Protein AF-A0A1F8GQT5-F1 (afdb_monomer_lite)

Organism: NCBI:txid1802700

Sequence (102 aa):
MLRIIYSSSVGATIAVIFIAVITIWAELSPALKAALKTLSGHHWLTKSIAIVIVYILVSFLVHLFVRDPSVVKVRRSLYMLISTTVLAGIAILGFFVWHYLQ

Radius of gyration: 15.81 Å; chains: 1; bounding box: 39×27×40 Å

pLDDT: mean 97.55, std 1.99, range [86.38, 98.88]

Foldseek 3Di:
DLLLLLLLLQLLLVLLVQLLVLLLVCVVDVVSQVVCCVVPVGNVVSSVVVSVVSSCVSSVVSSVPDDDDDPVSSVVSNVSSVVSNVVSVCSNVVSVVVVVVD

Secondary structure (DSSP, 8-state):
-HHHHHHHHHHHHHHHHHHHHHHHHHHH-HHHHHHHHHHHSSHHHHHHHHHHHHHHHHHHHHHHH--S--HHHHHHHHHHHHHHHHHHHHHHHHHHHHHHH-

Structure (mmCIF, N/CA/C/O backbone):
data_AF-A0A1F8GQT5-F1
#
_entry.id   AF-A0A1F8GQT5-F1
#
loop_
_atom_site.group_PDB
_atom_site.id
_atom_site.type_symbol
_atom_site.label_atom_id
_atom_site.label_alt_id
_atom_site.label_comp_id
_atom_site.label_asym_id
_atom_site.label_entity_id
_atom_site.label_seq_id
_atom_site.pdbx_PDB_ins_code
_atom_site.Cartn_x
_atom_site.Cartn_y
_atom_site.Cartn_z
_atom_site.occupancy
_atom_site.B_iso_or_equiv
_atom_site.auth_seq_id
_atom_site.auth_comp_id
_atom_site.auth_asym_id
_atom_site.auth_atom_id
_atom_site.pdbx_PDB_model_num
ATOM 1 N N . MET A 1 1 ? -13.136 8.273 17.470 1.00 86.38 1 MET A N 1
ATOM 2 C CA . MET A 1 1 ? -11.795 7.649 17.364 1.00 86.38 1 MET A CA 1
ATOM 3 C C . MET A 1 1 ? -11.819 6.307 16.620 1.00 86.38 1 MET A C 1
ATOM 5 O O . MET A 1 1 ? -11.159 6.206 15.594 1.00 86.38 1 MET A O 1
ATOM 9 N N . LEU A 1 2 ? -12.630 5.319 17.036 1.00 95.44 2 LEU A N 1
ATOM 10 C CA . LEU A 1 2 ? -12.696 3.987 16.392 1.00 95.44 2 LEU A CA 1
ATOM 11 C C . LEU A 1 2 ? -12.983 4.016 14.879 1.00 95.44 2 LEU A C 1
ATOM 13 O O . LEU A 1 2 ? -12.363 3.277 14.123 1.00 95.44 2 LEU A O 1
ATOM 17 N N . ARG A 1 3 ? -13.869 4.911 14.422 1.00 96.75 3 ARG A N 1
ATOM 18 C CA . ARG A 1 3 ? -14.190 5.094 12.994 1.00 96.75 3 ARG A CA 1
ATOM 19 C C . ARG A 1 3 ? -12.978 5.469 12.141 1.00 96.75 3 ARG A C 1
ATOM 21 O O . ARG A 1 3 ? -12.820 4.940 11.045 1.00 96.75 3 ARG A O 1
ATOM 28 N N . ILE A 1 4 ? -12.115 6.350 12.646 1.00 97.50 4 ILE A N 1
ATOM 29 C CA . ILE A 1 4 ? -10.902 6.786 11.939 1.00 97.50 4 ILE A CA 1
ATOM 30 C C . ILE A 1 4 ? -9.898 5.633 11.867 1.00 97.50 4 ILE A C 1
ATOM 32 O O . ILE A 1 4 ? -9.392 5.344 10.791 1.00 97.50 4 ILE A O 1
ATOM 36 N N . ILE A 1 5 ? -9.683 4.917 12.976 1.00 98.19 5 ILE A N 1
ATOM 37 C CA . ILE A 1 5 ? -8.778 3.756 13.006 1.00 98.19 5 ILE A CA 1
ATOM 38 C C . ILE A 1 5 ? -9.262 2.678 12.030 1.00 98.19 5 ILE A C 1
ATOM 40 O O . ILE A 1 5 ? -8.483 2.175 11.227 1.00 98.19 5 ILE A O 1
ATOM 44 N N . TYR A 1 6 ? -10.557 2.354 12.057 1.00 98.56 6 TYR A N 1
ATOM 45 C CA . TYR A 1 6 ? -11.140 1.366 11.154 1.00 98.56 6 TYR A CA 1
ATOM 46 C C . TYR A 1 6 ? -10.961 1.763 9.686 1.00 98.56 6 TYR A C 1
ATOM 48 O O . TYR A 1 6 ? -10.369 1.009 8.917 1.00 98.56 6 TYR A O 1
ATOM 56 N N . SER A 1 7 ? -11.414 2.963 9.313 1.00 98.50 7 SER A N 1
ATOM 57 C CA . SER A 1 7 ? -11.318 3.456 7.934 1.00 98.50 7 SER A CA 1
ATOM 58 C C . SER A 1 7 ? -9.878 3.531 7.430 1.00 98.50 7 SER A C 1
ATOM 60 O O . SER A 1 7 ? -9.599 3.018 6.350 1.00 98.50 7 SER A O 1
ATOM 62 N N . SER A 1 8 ? -8.956 4.059 8.238 1.00 98.62 8 SER A N 1
ATOM 63 C CA . SER A 1 8 ? -7.525 4.101 7.918 1.00 98.62 8 SER A CA 1
ATOM 64 C C . SER A 1 8 ? -6.926 2.699 7.765 1.00 98.62 8 SER A C 1
ATOM 66 O O . SER A 1 8 ? -6.222 2.442 6.794 1.00 98.62 8 SER A O 1
ATOM 68 N N . SER A 1 9 ? -7.253 1.751 8.653 1.00 98.69 9 SER A N 1
ATOM 69 C CA . SER A 1 9 ? -6.734 0.378 8.553 1.00 98.69 9 SER A CA 1
ATOM 70 C C . SER A 1 9 ? -7.213 -0.353 7.293 1.00 98.69 9 SER A C 1
ATOM 72 O O . SER A 1 9 ? -6.434 -1.067 6.660 1.00 98.69 9 SER A O 1
ATOM 74 N N . VAL A 1 10 ? -8.467 -0.138 6.878 1.00 98.75 10 VAL A N 1
ATOM 75 C CA . VAL A 1 10 ? -8.999 -0.684 5.621 1.00 98.75 10 VAL A CA 1
ATOM 76 C C . VAL A 1 10 ? -8.329 -0.010 4.424 1.00 98.75 10 VAL A C 1
ATOM 78 O O . VAL A 1 10 ? -7.860 -0.707 3.527 1.00 98.75 10 VAL A O 1
ATOM 81 N N . GLY A 1 11 ? -8.213 1.321 4.430 1.00 98.75 11 GLY A N 1
ATOM 82 C CA . GLY A 1 11 ? -7.525 2.062 3.373 1.00 98.75 11 GLY A CA 1
ATOM 83 C C . GLY A 1 11 ? -6.071 1.634 3.199 1.00 98.75 11 GLY A C 1
ATOM 84 O O . GLY A 1 11 ? -5.636 1.381 2.079 1.00 98.75 11 GLY A O 1
ATOM 85 N N . ALA A 1 12 ? -5.341 1.464 4.301 1.00 98.88 12 ALA A N 1
ATOM 86 C CA . ALA A 1 12 ? -3.967 0.973 4.290 1.00 98.88 12 ALA A CA 1
ATOM 87 C C . ALA A 1 12 ? -3.878 -0.461 3.752 1.00 98.88 12 ALA A C 1
ATOM 89 O O . ALA A 1 12 ? -2.991 -0.755 2.959 1.00 98.88 12 ALA A O 1
ATOM 90 N N . THR A 1 13 ? -4.824 -1.336 4.110 1.00 98.88 13 THR A N 1
ATOM 91 C CA . THR A 1 13 ? -4.856 -2.722 3.610 1.00 98.88 13 THR A CA 1
ATOM 92 C C . THR A 1 13 ? -4.976 -2.747 2.085 1.00 98.88 13 THR A C 1
ATOM 94 O O . THR A 1 13 ? -4.199 -3.419 1.411 1.00 98.88 13 THR A O 1
ATOM 97 N N . ILE A 1 14 ? -5.907 -1.969 1.524 1.00 98.81 14 ILE A N 1
ATOM 98 C CA . ILE A 1 14 ? -6.089 -1.885 0.068 1.00 98.81 14 ILE A CA 1
ATOM 99 C C . ILE A 1 14 ? -4.877 -1.237 -0.610 1.00 98.81 14 ILE A C 1
ATOM 101 O O . ILE A 1 14 ? -4.433 -1.714 -1.652 1.00 98.81 14 ILE A O 1
ATOM 105 N N . ALA A 1 15 ? -4.301 -0.196 -0.008 1.00 98.81 15 ALA A N 1
ATOM 106 C CA . ALA A 1 15 ? -3.100 0.457 -0.516 1.00 98.81 15 ALA A CA 1
ATOM 107 C C . ALA A 1 15 ? -1.890 -0.499 -0.566 1.00 98.81 15 ALA A C 1
ATOM 109 O O . ALA A 1 15 ? -1.158 -0.508 -1.555 1.00 98.81 15 ALA A O 1
ATOM 110 N N . VAL A 1 16 ? -1.717 -1.349 0.453 1.00 98.88 16 VAL A N 1
ATOM 111 C CA . VAL A 1 16 ? -0.676 -2.390 0.503 1.00 98.88 16 VAL A CA 1
ATOM 112 C C . VAL A 1 16 ? -0.871 -3.436 -0.600 1.00 98.88 16 VAL A C 1
ATOM 114 O O . VAL A 1 16 ? 0.084 -3.799 -1.286 1.00 98.88 16 VAL A O 1
ATOM 117 N N . ILE A 1 17 ? -2.104 -3.898 -0.819 1.00 98.81 17 ILE A N 1
ATOM 118 C CA . ILE A 1 17 ? -2.407 -4.836 -1.914 1.00 98.81 17 ILE A CA 1
ATOM 119 C C . ILE A 1 17 ? -2.090 -4.184 -3.261 1.00 98.81 17 ILE A C 1
ATOM 121 O O . ILE A 1 17 ? -1.403 -4.775 -4.094 1.00 98.81 17 ILE A O 1
ATOM 125 N N . PHE A 1 18 ? -2.549 -2.946 -3.456 1.00 98.75 18 PHE A N 1
ATOM 126 C CA . PHE A 1 18 ? -2.297 -2.182 -4.671 1.00 98.75 18 PHE A CA 1
ATOM 127 C C . PHE A 1 18 ? -0.799 -2.051 -4.957 1.00 98.75 18 PHE A C 1
ATOM 129 O O . PHE A 1 18 ? -0.375 -2.361 -6.071 1.00 98.75 18 PHE A O 1
ATOM 136 N N . ILE A 1 19 ? 0.010 -1.632 -3.973 1.00 98.56 19 ILE A N 1
ATOM 137 C CA . ILE A 1 19 ? 1.443 -1.417 -4.201 1.00 98.56 19 ILE A CA 1
ATOM 138 C C . ILE A 1 19 ? 2.179 -2.721 -4.512 1.00 98.56 19 ILE A C 1
ATOM 140 O O . ILE A 1 19 ? 3.057 -2.718 -5.373 1.00 98.56 19 ILE A O 1
ATOM 144 N N . ALA A 1 20 ? 1.797 -3.840 -3.893 1.00 98.75 20 ALA A N 1
ATOM 145 C CA . ALA A 1 20 ? 2.377 -5.143 -4.207 1.00 98.75 20 ALA A CA 1
ATOM 146 C C . ALA A 1 20 ? 2.086 -5.552 -5.654 1.00 98.75 20 ALA A C 1
ATOM 148 O O . ALA A 1 20 ? 3.011 -5.838 -6.418 1.00 98.75 20 ALA A O 1
ATOM 149 N N . VAL A 1 21 ? 0.813 -5.489 -6.056 1.00 98.69 21 VAL A N 1
ATOM 150 C CA . VAL A 1 21 ? 0.375 -5.848 -7.411 1.00 98.69 21 VAL A CA 1
ATOM 151 C C . VAL A 1 21 ? 1.037 -4.952 -8.455 1.00 98.69 21 VAL A C 1
ATOM 153 O O . VAL A 1 21 ? 1.638 -5.452 -9.404 1.00 98.69 21 VAL A O 1
ATOM 156 N N . ILE A 1 22 ? 0.969 -3.628 -8.287 1.00 98.38 22 ILE A N 1
ATOM 157 C CA . ILE A 1 22 ? 1.486 -2.694 -9.294 1.00 98.38 22 ILE A CA 1
ATOM 158 C C . ILE A 1 22 ? 3.012 -2.738 -9.390 1.00 98.38 22 ILE A C 1
ATOM 160 O O . ILE A 1 22 ? 3.559 -2.450 -10.456 1.00 98.38 22 ILE A O 1
ATOM 164 N N . THR A 1 23 ? 3.717 -3.063 -8.302 1.00 98.31 23 THR A N 1
ATOM 165 C CA . THR A 1 23 ? 5.178 -3.222 -8.314 1.00 98.31 23 THR A CA 1
ATOM 166 C C . THR A 1 23 ? 5.556 -4.426 -9.162 1.00 98.31 23 THR A C 1
ATOM 168 O O . THR A 1 23 ? 6.228 -4.250 -10.172 1.00 98.31 23 THR A O 1
ATOM 171 N N . ILE A 1 24 ? 5.027 -5.606 -8.833 1.00 98.50 24 ILE A N 1
ATOM 172 C CA . ILE A 1 24 ? 5.315 -6.851 -9.558 1.00 98.50 24 ILE A CA 1
ATOM 173 C C . ILE A 1 24 ? 4.903 -6.736 -11.032 1.00 98.50 24 ILE A C 1
ATOM 175 O O . ILE A 1 24 ? 5.685 -7.035 -11.931 1.00 98.50 24 ILE A O 1
ATOM 179 N N . TRP A 1 25 ? 3.695 -6.238 -11.309 1.00 98.31 25 TRP A N 1
ATOM 180 C CA . TRP A 1 25 ? 3.195 -6.147 -12.681 1.00 98.31 25 TRP A CA 1
ATOM 181 C C . TRP A 1 25 ? 4.035 -5.207 -13.553 1.00 98.31 25 TRP A C 1
ATOM 183 O O . TRP A 1 25 ? 4.324 -5.524 -14.704 1.00 98.31 25 TRP A O 1
ATOM 193 N N . ALA A 1 26 ? 4.475 -4.061 -13.028 1.00 97.50 26 ALA A N 1
ATOM 194 C CA . ALA A 1 26 ? 5.298 -3.157 -13.829 1.00 97.50 26 ALA A CA 1
ATOM 195 C C . ALA A 1 26 ? 6.687 -3.725 -14.122 1.00 97.50 26 ALA A C 1
ATOM 197 O O . ALA A 1 26 ? 7.242 -3.416 -15.171 1.00 97.50 26 ALA A O 1
ATOM 198 N N . GLU A 1 27 ? 7.238 -4.561 -13.246 1.00 96.75 27 GLU A N 1
ATOM 199 C CA . GLU A 1 27 ? 8.489 -5.261 -13.536 1.00 96.75 27 GLU A CA 1
ATOM 200 C C . GLU A 1 27 ? 8.312 -6.320 -14.633 1.00 96.75 27 GLU A C 1
ATOM 202 O O . GLU A 1 27 ? 9.188 -6.475 -15.479 1.00 96.75 27 GLU A O 1
ATOM 207 N N . LEU A 1 28 ? 7.141 -6.958 -14.704 1.00 97.38 28 LEU A N 1
ATOM 208 C CA . LEU A 1 28 ? 6.797 -7.930 -15.748 1.00 97.38 28 LEU A CA 1
ATOM 209 C C . LEU A 1 28 ? 6.345 -7.302 -17.079 1.00 97.38 28 LEU A C 1
ATOM 211 O O . LEU A 1 28 ? 6.299 -7.990 -18.097 1.00 97.38 28 LEU A O 1
ATOM 215 N N . SER A 1 29 ? 5.981 -6.016 -17.098 1.00 97.81 29 SER A N 1
ATOM 216 C CA . SER A 1 29 ? 5.429 -5.340 -18.277 1.00 97.81 29 SER A CA 1
ATOM 217 C C . SER A 1 29 ? 6.194 -4.053 -18.607 1.00 97.81 29 SER A C 1
ATOM 219 O O . SER A 1 29 ? 5.939 -3.003 -18.002 1.00 97.81 29 SER A O 1
ATOM 221 N N . PRO A 1 30 ? 7.076 -4.077 -19.628 1.00 96.44 30 PRO A N 1
ATOM 222 C CA . PRO A 1 30 ? 7.788 -2.884 -20.088 1.00 96.44 30 PRO A CA 1
ATOM 223 C C . PRO A 1 30 ? 6.849 -1.735 -20.478 1.00 96.44 30 PRO A C 1
ATOM 225 O O . PRO A 1 30 ? 7.126 -0.577 -20.166 1.00 96.44 30 PRO A O 1
ATOM 228 N N . ALA A 1 31 ? 5.707 -2.051 -21.101 1.00 97.50 31 ALA A N 1
ATOM 229 C CA . ALA A 1 31 ? 4.701 -1.066 -21.495 1.00 97.50 31 ALA A CA 1
ATOM 230 C C . ALA A 1 31 ? 4.090 -0.349 -20.280 1.00 97.50 31 ALA A C 1
ATOM 232 O O . ALA A 1 31 ? 4.018 0.880 -20.259 1.00 97.50 31 ALA A O 1
ATOM 233 N N . LEU A 1 32 ? 3.718 -1.096 -19.234 1.00 97.38 32 LEU A N 1
ATOM 234 C CA . LEU A 1 32 ? 3.201 -0.509 -17.997 1.00 97.38 32 LEU A CA 1
ATOM 235 C C . LEU A 1 32 ? 4.264 0.346 -17.297 1.00 97.38 32 LEU A C 1
ATOM 237 O O . LEU A 1 32 ? 3.973 1.454 -16.848 1.00 97.38 32 LEU A O 1
ATOM 241 N N . LYS A 1 33 ? 5.510 -0.135 -17.227 1.00 96.31 33 LYS A N 1
ATOM 242 C CA . LYS A 1 33 ? 6.624 0.621 -16.637 1.00 96.31 33 LYS A CA 1
ATOM 243 C C . LYS A 1 33 ? 6.860 1.943 -17.372 1.00 96.31 33 LYS A C 1
ATOM 245 O O . LYS A 1 33 ? 7.051 2.973 -16.722 1.00 96.31 33 LYS A O 1
ATOM 250 N N . ALA A 1 34 ? 6.797 1.930 -18.705 1.00 97.31 34 ALA A N 1
ATOM 251 C CA . ALA A 1 34 ? 6.899 3.128 -19.530 1.00 97.31 34 ALA A CA 1
ATOM 252 C C . ALA A 1 34 ? 5.730 4.094 -19.279 1.00 97.31 34 ALA A C 1
ATOM 254 O O . ALA A 1 34 ? 5.977 5.266 -19.009 1.00 97.31 34 ALA A O 1
ATOM 255 N N . ALA A 1 35 ? 4.486 3.603 -19.268 1.00 96.94 35 ALA A N 1
ATOM 256 C CA . ALA A 1 35 ? 3.296 4.415 -18.999 1.00 96.94 35 ALA A CA 1
ATOM 257 C C . ALA A 1 35 ? 3.311 5.061 -17.602 1.00 96.94 35 ALA A C 1
ATOM 259 O O . ALA A 1 35 ? 2.904 6.205 -17.431 1.00 96.94 35 ALA A O 1
ATOM 260 N N . LEU A 1 36 ? 3.826 4.367 -16.584 1.00 96.81 36 LEU A N 1
ATOM 261 C CA .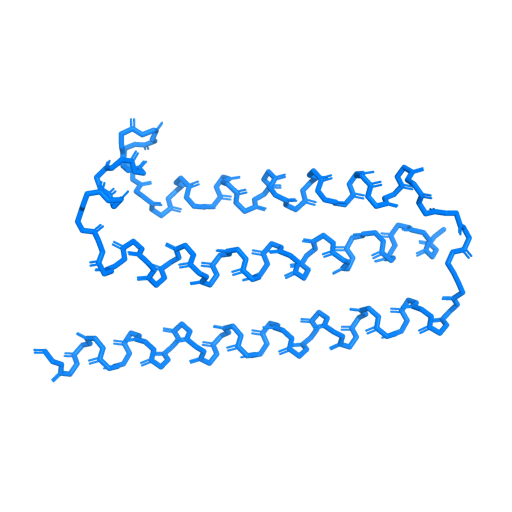 LEU A 1 36 ? 4.023 4.978 -15.268 1.00 96.81 36 LEU A CA 1
ATOM 262 C C . LEU A 1 36 ? 5.081 6.083 -15.340 1.00 96.81 36 LEU A C 1
ATOM 264 O O . LEU A 1 36 ? 4.865 7.191 -14.859 1.00 96.81 36 LEU A O 1
ATOM 268 N N . LYS A 1 37 ? 6.207 5.819 -16.011 1.00 96.56 37 LYS A N 1
ATOM 269 C CA . LYS A 1 37 ? 7.283 6.800 -16.177 1.00 96.56 37 LYS A CA 1
ATOM 270 C C . LYS A 1 37 ? 6.812 8.086 -16.871 1.00 96.56 37 LYS A C 1
ATOM 272 O O . LYS A 1 37 ? 7.312 9.147 -16.508 1.00 96.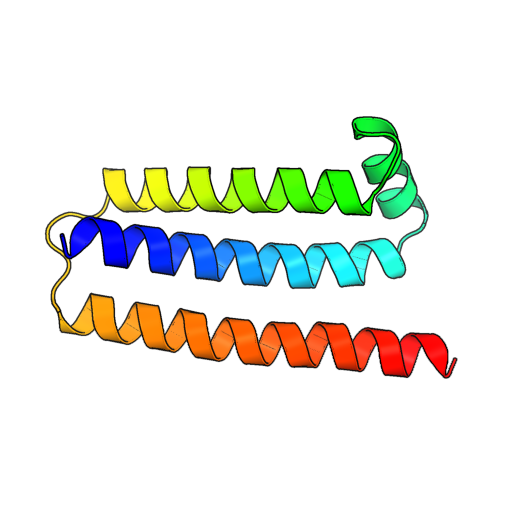56 37 LYS A O 1
ATOM 277 N N . THR A 1 38 ? 5.865 8.041 -17.813 1.00 96.44 38 THR A N 1
ATOM 278 C CA . THR A 1 38 ? 5.392 9.257 -18.510 1.00 96.44 38 THR A CA 1
ATOM 279 C C . THR A 1 38 ? 4.685 10.254 -17.591 1.00 96.44 38 THR A C 1
ATOM 281 O O . THR A 1 38 ? 4.657 11.436 -17.912 1.00 96.44 38 THR A O 1
ATOM 284 N N . LEU A 1 39 ? 4.135 9.812 -16.455 1.00 94.19 39 LEU A N 1
ATOM 285 C CA . LEU A 1 39 ? 3.369 10.677 -15.549 1.00 94.19 39 LEU A CA 1
ATOM 286 C C . LEU A 1 39 ? 4.248 11.528 -14.626 1.00 94.19 39 LEU A C 1
ATOM 288 O O . LEU A 1 39 ? 3.882 12.653 -14.303 1.00 94.19 39 LEU A O 1
ATOM 292 N N . SER A 1 40 ? 5.393 11.007 -14.177 1.00 93.62 40 SER A N 1
ATOM 293 C CA . SER A 1 40 ? 6.258 11.714 -13.216 1.00 93.62 40 SER A CA 1
ATOM 294 C C . SER A 1 40 ? 7.755 11.599 -13.511 1.00 93.62 40 SER A C 1
ATOM 296 O O . SER A 1 40 ? 8.578 11.835 -12.631 1.00 93.62 40 SER A O 1
ATOM 298 N N . GLY A 1 41 ? 8.137 11.139 -14.704 1.00 93.81 41 GLY A N 1
ATOM 299 C CA . GLY A 1 41 ? 9.529 10.892 -15.106 1.00 93.81 41 GLY A CA 1
ATOM 300 C C . GLY A 1 41 ? 10.167 9.638 -14.490 1.00 93.81 41 GLY A C 1
ATOM 301 O O . GLY A 1 41 ? 11.192 9.161 -14.984 1.00 93.81 41 GLY A O 1
ATOM 302 N N . HIS A 1 42 ? 9.556 9.059 -13.451 1.00 95.75 42 HIS A N 1
ATOM 303 C CA . HIS A 1 42 ? 10.074 7.902 -12.726 1.00 95.75 42 HIS A CA 1
ATOM 304 C C . HIS A 1 42 ? 8.941 7.015 -12.190 1.00 95.75 42 HIS A C 1
ATOM 306 O O . HIS A 1 42 ? 8.149 7.442 -11.355 1.00 95.75 42 HIS A O 1
ATOM 312 N N . HIS A 1 43 ? 8.886 5.757 -12.637 1.00 96.50 43 HIS A N 1
ATOM 313 C CA . HIS A 1 43 ? 7.780 4.840 -12.338 1.00 96.50 43 HIS A CA 1
ATOM 314 C C . HIS A 1 43 ? 7.632 4.509 -10.843 1.00 96.50 43 HIS A C 1
ATOM 316 O O . HIS A 1 43 ? 6.511 4.266 -10.399 1.00 96.50 43 HIS A O 1
ATOM 322 N N . TRP A 1 44 ? 8.713 4.532 -10.053 1.00 96.62 44 TRP A N 1
ATOM 323 C CA . TRP A 1 44 ? 8.618 4.377 -8.595 1.00 96.62 44 TRP A CA 1
ATOM 324 C C . TRP A 1 44 ? 7.922 5.566 -7.933 1.00 96.62 44 TRP A C 1
ATOM 326 O O . TRP A 1 44 ? 7.064 5.369 -7.078 1.00 96.62 44 TRP A O 1
ATOM 336 N N . LEU A 1 45 ? 8.212 6.793 -8.381 1.00 97.81 45 LEU A N 1
ATOM 337 C CA . LEU A 1 45 ? 7.547 7.991 -7.868 1.00 97.81 45 LEU A CA 1
ATOM 338 C C . LEU A 1 45 ? 6.048 7.962 -8.193 1.00 97.81 45 LEU A C 1
ATOM 340 O O . LEU A 1 45 ? 5.226 8.230 -7.321 1.00 97.81 45 LEU A O 1
ATOM 344 N N . THR A 1 46 ? 5.680 7.563 -9.413 1.00 97.81 46 THR A N 1
ATOM 345 C CA . THR A 1 46 ? 4.272 7.434 -9.817 1.00 97.81 46 THR A CA 1
ATOM 346 C C . THR A 1 46 ? 3.514 6.440 -8.939 1.00 97.81 46 THR A C 1
ATOM 348 O O . THR A 1 46 ? 2.400 6.731 -8.511 1.00 97.81 46 THR A O 1
ATOM 351 N N . LYS A 1 47 ? 4.118 5.285 -8.619 1.00 97.44 47 LYS A N 1
ATOM 352 C CA . LYS A 1 47 ? 3.524 4.300 -7.698 1.00 97.44 47 LYS A CA 1
ATOM 353 C C . LYS A 1 47 ? 3.353 4.870 -6.290 1.00 97.44 47 LYS A C 1
ATOM 355 O O . LYS A 1 47 ? 2.298 4.660 -5.699 1.00 97.44 47 LYS A O 1
ATOM 360 N N . SER A 1 48 ? 4.343 5.608 -5.782 1.00 97.12 48 SER A N 1
ATOM 361 C CA . SER A 1 48 ? 4.288 6.260 -4.465 1.00 97.12 48 SER A CA 1
ATOM 362 C C . SER A 1 48 ? 3.193 7.328 -4.378 1.00 97.12 48 SER A C 1
ATOM 364 O O . SER A 1 48 ? 2.525 7.453 -3.355 1.00 97.12 48 SER A O 1
ATOM 366 N N . ILE A 1 49 ? 2.946 8.070 -5.457 1.00 98.00 49 ILE A N 1
ATOM 367 C CA . ILE A 1 49 ? 1.808 8.998 -5.527 1.00 98.00 49 ILE A CA 1
ATOM 368 C C . ILE A 1 49 ? 0.493 8.208 -5.577 1.00 98.00 49 ILE A C 1
ATOM 370 O O . ILE A 1 49 ? -0.434 8.486 -4.816 1.00 98.00 49 ILE A O 1
ATOM 374 N N . ALA A 1 50 ? 0.419 7.183 -6.430 1.00 98.00 50 ALA A N 1
ATOM 375 C CA . ALA A 1 50 ? -0.785 6.377 -6.603 1.00 98.00 50 ALA A CA 1
ATOM 376 C C . ALA A 1 50 ? -1.206 5.652 -5.313 1.00 98.00 50 ALA A C 1
ATOM 378 O O . ALA A 1 50 ? -2.389 5.653 -4.984 1.00 98.00 50 ALA A O 1
ATOM 379 N N . ILE A 1 51 ? -0.267 5.091 -4.541 1.00 98.31 51 ILE A N 1
ATOM 380 C CA . ILE A 1 51 ? -0.581 4.428 -3.264 1.00 98.31 51 ILE A CA 1
ATOM 381 C C . ILE A 1 51 ? -1.156 5.417 -2.239 1.00 98.31 51 ILE A C 1
ATOM 383 O O . ILE A 1 51 ? -2.109 5.073 -1.541 1.00 98.31 51 ILE A O 1
ATOM 387 N N . VAL A 1 52 ? -0.644 6.653 -2.177 1.00 98.50 52 VAL A N 1
ATOM 388 C CA . VAL A 1 52 ? -1.183 7.700 -1.291 1.00 98.50 52 VAL A CA 1
ATOM 389 C C . VAL A 1 52 ? -2.604 8.071 -1.707 1.00 98.50 52 VAL A C 1
ATOM 391 O O . VAL A 1 52 ? -3.487 8.152 -0.854 1.00 98.50 52 VAL A O 1
ATOM 394 N N . ILE A 1 53 ? -2.852 8.227 -3.011 1.00 98.56 53 ILE A N 1
ATOM 395 C CA . ILE A 1 53 ? -4.194 8.496 -3.544 1.00 98.56 53 ILE A CA 1
ATOM 396 C C . ILE A 1 53 ? -5.151 7.351 -3.188 1.00 98.56 53 ILE A C 1
ATOM 398 O O . ILE A 1 53 ? -6.223 7.608 -2.646 1.00 98.56 53 ILE A O 1
ATOM 402 N N . VAL A 1 54 ? -4.761 6.094 -3.422 1.00 98.75 54 VAL A N 1
ATOM 403 C CA . VAL A 1 54 ? -5.569 4.914 -3.069 1.00 98.75 54 VAL A CA 1
ATOM 404 C C . VAL A 1 54 ? -5.864 4.884 -1.570 1.00 98.75 54 VAL A C 1
ATOM 406 O O . VAL A 1 54 ? -7.019 4.714 -1.179 1.00 98.75 54 VAL A O 1
ATOM 409 N N . TYR A 1 55 ? -4.854 5.106 -0.725 1.00 98.81 55 TYR A N 1
ATOM 410 C CA . TYR A 1 55 ? -5.025 5.160 0.724 1.00 98.81 55 TYR A CA 1
ATOM 411 C C . TYR A 1 55 ? -6.041 6.230 1.141 1.00 98.81 55 TYR A C 1
ATOM 413 O O . TYR A 1 55 ? -6.965 5.925 1.900 1.00 98.81 55 TYR A O 1
ATOM 421 N N . ILE A 1 56 ? -5.897 7.462 0.641 1.00 98.75 56 ILE A N 1
ATOM 422 C CA . ILE A 1 56 ? -6.782 8.582 0.982 1.00 98.75 56 ILE A CA 1
ATOM 423 C C . ILE A 1 56 ? -8.202 8.303 0.496 1.00 98.75 56 ILE A C 1
ATOM 425 O O . ILE A 1 56 ? -9.135 8.417 1.287 1.00 98.75 56 ILE A O 1
ATOM 429 N N . LEU A 1 57 ? -8.372 7.900 -0.767 1.00 98.69 57 LEU A N 1
ATOM 430 C CA . LEU A 1 57 ? -9.687 7.643 -1.352 1.00 98.69 57 LEU A CA 1
ATOM 431 C C . LEU A 1 57 ? -10.420 6.531 -0.604 1.00 98.69 57 LEU A C 1
ATOM 433 O O . LEU A 1 57 ? -11.558 6.723 -0.183 1.00 98.69 57 LEU A O 1
ATOM 437 N N . VAL A 1 58 ? -9.772 5.387 -0.374 1.00 98.69 58 VAL A N 1
ATOM 438 C CA . VAL A 1 58 ? -10.415 4.265 0.321 1.00 98.69 58 VAL A CA 1
ATOM 439 C C . VAL A 1 58 ? -10.694 4.622 1.778 1.00 98.69 58 VAL A C 1
ATOM 441 O O . VAL A 1 58 ? -11.798 4.373 2.258 1.00 98.69 58 VAL A O 1
ATOM 444 N N . SER A 1 59 ? -9.745 5.251 2.479 1.00 98.62 59 SER A N 1
ATOM 445 C CA . SER A 1 59 ? -9.965 5.687 3.865 1.00 98.62 59 SER A CA 1
ATOM 446 C C . SER A 1 59 ? -11.131 6.667 3.954 1.00 98.62 59 SER A C 1
ATOM 448 O O . SER A 1 59 ? -11.994 6.514 4.814 1.00 98.62 59 SER A O 1
ATOM 450 N N . PHE A 1 60 ? -11.201 7.642 3.046 1.00 98.44 60 PHE A N 1
ATOM 451 C CA . PHE A 1 60 ? -12.277 8.627 2.996 1.00 98.44 60 PHE A CA 1
ATOM 452 C C . PHE A 1 60 ? -13.636 7.979 2.709 1.00 98.44 60 PHE A C 1
ATOM 454 O O . PHE A 1 60 ? -14.595 8.231 3.438 1.00 98.44 60 PHE A O 1
ATOM 461 N N . LEU A 1 61 ? -13.720 7.094 1.712 1.00 98.44 61 LEU A N 1
ATOM 462 C CA . LEU A 1 61 ? -14.959 6.391 1.369 1.00 98.44 61 LEU A CA 1
ATOM 463 C C . LEU A 1 61 ? -15.430 5.495 2.521 1.00 98.44 61 LEU A C 1
ATOM 465 O O . LEU A 1 61 ? -16.584 5.579 2.941 1.00 98.44 61 LEU A O 1
ATOM 469 N N . VAL A 1 62 ? -14.540 4.683 3.099 1.00 98.25 62 VAL A N 1
ATOM 470 C CA . VAL A 1 62 ? -14.885 3.830 4.250 1.00 98.25 62 VAL A CA 1
ATOM 471 C C . VAL A 1 62 ? -15.300 4.685 5.440 1.00 98.25 62 VAL A C 1
ATOM 473 O O . VAL A 1 62 ? -16.263 4.346 6.128 1.00 98.25 62 VAL A O 1
ATOM 476 N N . HIS A 1 63 ? -14.616 5.808 5.673 1.00 97.69 63 HIS A N 1
ATOM 477 C CA . HIS A 1 63 ? -15.013 6.747 6.706 1.00 97.69 63 HIS A CA 1
ATOM 478 C C . HIS A 1 63 ? -16.434 7.241 6.450 1.00 97.69 63 HIS A C 1
ATOM 480 O O . HIS A 1 63 ? -17.257 7.132 7.350 1.00 97.69 63 HIS A O 1
ATOM 486 N N . LEU A 1 64 ? -16.751 7.719 5.243 1.00 97.69 64 LEU A N 1
ATOM 487 C CA . LEU A 1 64 ? -18.058 8.276 4.889 1.00 97.69 64 LEU A CA 1
ATOM 488 C C . LEU A 1 64 ? -19.207 7.279 5.108 1.00 97.69 64 LEU A C 1
ATOM 490 O O . LEU A 1 64 ? -20.209 7.641 5.727 1.00 97.69 64 LEU A O 1
ATOM 494 N N . PHE A 1 65 ? -19.039 6.030 4.667 1.00 97.06 65 PHE A N 1
ATOM 495 C CA . PHE A 1 65 ? -20.113 5.033 4.671 1.00 97.06 65 PHE A CA 1
ATOM 496 C C . PHE A 1 65 ? -20.229 4.217 5.963 1.00 97.06 65 PHE A C 1
ATOM 498 O O . PHE A 1 65 ? -21.325 3.774 6.304 1.00 97.06 65 PHE A O 1
ATOM 505 N N . VAL A 1 66 ? -19.142 4.015 6.713 1.00 95.56 66 VAL A N 1
ATOM 506 C CA . VAL A 1 66 ? -19.175 3.191 7.930 1.00 95.56 66 VAL A CA 1
ATOM 507 C C . VAL A 1 66 ? -19.390 4.057 9.162 1.00 95.56 66 VAL A C 1
ATOM 509 O O . VAL A 1 66 ? -18.561 4.902 9.509 1.00 95.56 66 VAL A O 1
ATOM 512 N N . ARG A 1 67 ? -20.495 3.799 9.865 1.00 93.56 67 ARG A N 1
ATOM 513 C CA . ARG A 1 67 ? -20.814 4.400 11.164 1.00 93.56 67 ARG A CA 1
ATOM 514 C C . ARG A 1 67 ? -20.550 3.400 12.289 1.00 93.56 67 ARG A C 1
ATOM 516 O O . ARG A 1 67 ? -20.740 2.201 12.110 1.00 93.56 67 ARG A O 1
ATOM 523 N N . ASP A 1 68 ? -20.043 3.915 13.404 1.00 93.50 68 ASP A N 1
ATOM 524 C CA . ASP A 1 68 ? -19.888 3.214 14.687 1.00 93.50 68 ASP A CA 1
ATOM 525 C C . ASP A 1 68 ? -19.302 1.791 14.606 1.00 93.50 68 ASP A C 1
ATOM 527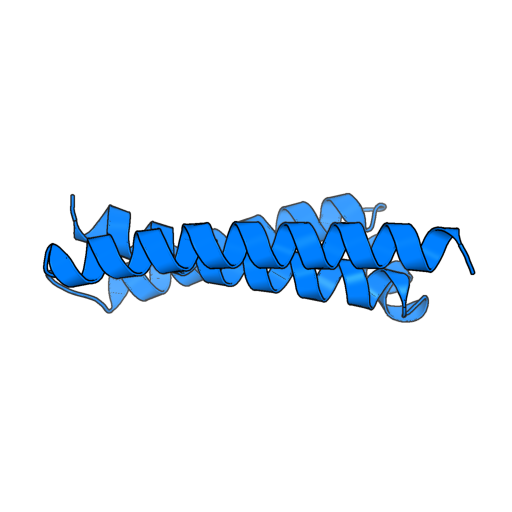 O O . ASP A 1 68 ? -19.935 0.810 15.009 1.00 93.50 68 ASP A O 1
ATOM 531 N N . PRO A 1 69 ? -18.065 1.624 14.092 1.00 94.88 69 PRO A N 1
ATOM 532 C CA . PRO A 1 69 ? -17.444 0.311 14.078 1.00 94.88 69 PRO A CA 1
ATOM 533 C C . PRO A 1 69 ? -17.164 -0.170 15.505 1.00 94.88 69 PRO A C 1
ATOM 535 O O . PRO A 1 69 ? -16.472 0.486 16.283 1.00 94.88 69 PRO A O 1
ATOM 538 N N . SER A 1 70 ? -17.657 -1.370 15.820 1.00 97.25 70 SER A N 1
ATOM 539 C CA . SER A 1 70 ? -17.348 -2.067 17.073 1.00 97.25 70 SER A CA 1
ATOM 540 C C . SER A 1 70 ? -15.841 -2.303 17.244 1.00 97.25 70 SER A C 1
ATOM 542 O O . SER A 1 70 ? -15.130 -2.527 16.259 1.00 97.25 70 SER A O 1
ATOM 544 N N . VAL A 1 71 ? -15.375 -2.382 18.492 1.00 97.69 71 VAL A N 1
ATOM 545 C CA . VAL A 1 71 ? -13.973 -2.694 18.840 1.00 97.69 71 VAL A CA 1
ATOM 546 C C . VAL A 1 71 ? -13.486 -3.983 18.165 1.00 97.69 71 VAL A C 1
ATOM 548 O O . VAL A 1 71 ? -12.367 -4.031 17.660 1.00 97.69 71 VAL A O 1
ATOM 551 N N . VAL A 1 72 ? -14.340 -5.009 18.072 1.00 98.00 72 VAL A N 1
ATOM 552 C CA . VAL A 1 72 ? -14.010 -6.286 17.415 1.00 98.00 72 VAL A CA 1
ATOM 553 C C . VAL A 1 72 ? -13.717 -6.095 15.923 1.00 98.00 72 VAL A C 1
ATOM 555 O O . VAL A 1 72 ? -12.738 -6.647 15.417 1.00 98.00 72 VAL A O 1
ATOM 558 N N . LYS A 1 73 ? -14.514 -5.277 15.217 1.00 97.44 73 LYS A N 1
ATOM 559 C CA . LYS A 1 73 ? -14.281 -4.950 13.797 1.00 97.44 73 LYS A CA 1
ATOM 560 C C . LYS A 1 73 ? -12.962 -4.203 13.600 1.00 97.44 73 LYS A C 1
ATOM 562 O O . LYS A 1 73 ? -12.224 -4.549 12.683 1.00 97.44 73 LYS A O 1
ATOM 567 N N . VAL A 1 74 ? -12.649 -3.241 14.472 1.00 98.31 74 VAL A N 1
ATOM 568 C CA . VAL A 1 74 ? -11.371 -2.506 14.436 1.00 98.31 74 VAL A CA 1
ATOM 569 C C . VAL A 1 74 ? -10.188 -3.441 14.678 1.00 98.31 74 VAL A C 1
ATOM 571 O O . VAL A 1 74 ? -9.216 -3.425 13.931 1.00 98.31 74 VAL A O 1
ATOM 574 N N . ARG A 1 75 ? -10.273 -4.318 15.683 1.00 98.50 75 ARG A N 1
ATOM 575 C CA . ARG A 1 75 ? -9.206 -5.287 15.965 1.00 98.50 75 ARG A CA 1
ATOM 576 C C . ARG A 1 75 ? -8.970 -6.222 14.777 1.00 98.50 75 ARG A C 1
ATOM 578 O O . ARG A 1 75 ? -7.829 -6.461 14.395 1.00 98.50 75 ARG A O 1
ATOM 585 N N . ARG A 1 76 ? -10.047 -6.721 14.162 1.00 98.44 76 ARG A N 1
ATOM 586 C CA . ARG A 1 76 ? -9.957 -7.580 12.974 1.00 98.44 76 ARG A CA 1
ATOM 587 C C . ARG A 1 76 ? -9.329 -6.845 11.789 1.00 98.44 76 ARG A C 1
ATOM 589 O O . ARG A 1 76 ? -8.503 -7.441 11.109 1.00 98.44 76 ARG A O 1
ATOM 596 N N . SER A 1 77 ? -9.680 -5.579 11.543 1.00 98.50 77 SER A N 1
ATOM 597 C CA . SER A 1 77 ? -9.090 -4.809 10.440 1.00 98.50 77 SER A CA 1
ATOM 598 C C . SER A 1 77 ? -7.604 -4.527 10.638 1.00 98.50 77 SER A C 1
ATOM 600 O O . 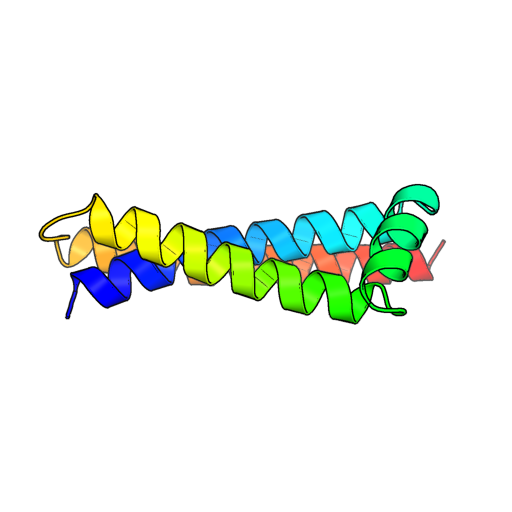SER A 1 77 ? -6.849 -4.600 9.675 1.00 98.50 77 SER A O 1
ATOM 602 N N . LEU A 1 78 ? -7.158 -4.317 11.877 1.00 98.69 78 LEU A N 1
ATOM 603 C CA . LEU A 1 78 ? -5.733 -4.201 12.189 1.00 98.69 78 LEU A CA 1
ATOM 604 C C . LEU A 1 78 ? -4.977 -5.518 11.953 1.00 98.69 78 LEU A C 1
ATOM 606 O O . LEU A 1 78 ? -3.910 -5.496 11.347 1.00 98.69 78 LEU A O 1
ATOM 610 N N . TYR A 1 79 ? -5.530 -6.671 12.347 1.00 98.75 79 TYR A N 1
ATOM 611 C CA . TYR A 1 79 ? -4.905 -7.965 12.031 1.00 98.75 79 TYR A CA 1
ATOM 612 C C . TYR A 1 79 ? -4.869 -8.251 10.526 1.00 98.75 79 TYR A C 1
ATOM 614 O O . TYR A 1 79 ? -3.875 -8.783 10.028 1.00 98.75 79 TYR A O 1
ATOM 622 N N . MET A 1 80 ? -5.917 -7.872 9.788 1.00 98.69 80 MET A N 1
ATOM 623 C CA . MET A 1 80 ? -5.925 -7.963 8.325 1.00 98.69 80 MET A CA 1
ATOM 624 C C . MET A 1 80 ? -4.838 -7.078 7.710 1.00 98.69 80 MET A C 1
ATOM 626 O O . MET A 1 80 ? -4.097 -7.556 6.859 1.00 98.69 80 MET A O 1
ATOM 630 N N . LEU A 1 81 ? -4.672 -5.840 8.185 1.00 98.81 81 LEU A N 1
ATOM 631 C CA . LEU A 1 81 ? -3.595 -4.958 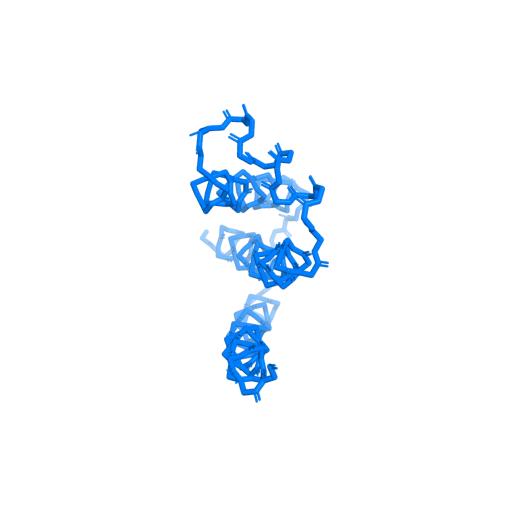7.736 1.00 98.81 81 LEU A CA 1
ATOM 632 C C . LEU A 1 81 ? -2.215 -5.574 7.995 1.00 98.81 81 LEU A C 1
ATOM 634 O O . LEU A 1 81 ? -1.406 -5.655 7.079 1.00 98.81 81 LEU A O 1
ATOM 638 N N . ILE A 1 82 ? -1.948 -6.039 9.220 1.00 98.81 82 ILE A N 1
ATOM 639 C CA . ILE A 1 82 ? -0.645 -6.611 9.594 1.00 98.81 82 ILE A CA 1
ATOM 640 C C . ILE A 1 82 ? -0.324 -7.837 8.733 1.00 98.81 82 ILE A C 1
ATOM 642 O O . ILE A 1 82 ? 0.745 -7.901 8.128 1.00 98.81 82 ILE A O 1
ATOM 646 N N . SER A 1 83 ? -1.256 -8.789 8.639 1.00 98.69 83 SER A N 1
ATOM 647 C CA . SER A 1 83 ? -1.065 -9.998 7.827 1.00 98.69 83 SER A CA 1
ATOM 648 C C . SER A 1 83 ? -0.876 -9.666 6.346 1.00 98.69 83 SER A C 1
ATOM 650 O O . SER A 1 83 ? 0.044 -10.187 5.722 1.00 98.69 83 SER A O 1
ATOM 652 N N . THR A 1 84 ? -1.668 -8.742 5.798 1.00 98.75 84 THR A N 1
ATOM 653 C CA . THR A 1 84 ? -1.545 -8.301 4.400 1.00 98.75 84 THR A CA 1
ATOM 654 C C . THR A 1 84 ? -0.195 -7.639 4.135 1.00 98.75 84 THR A C 1
ATOM 656 O O . THR A 1 84 ? 0.429 -7.939 3.124 1.00 98.75 84 THR A O 1
ATOM 659 N N . THR A 1 85 ? 0.300 -6.795 5.044 1.00 98.75 85 THR A N 1
ATOM 660 C CA . THR A 1 85 ? 1.630 -6.173 4.933 1.00 98.75 85 THR A CA 1
ATOM 661 C C . THR A 1 85 ? 2.744 -7.210 4.920 1.00 98.75 85 THR A C 1
ATOM 663 O O . THR A 1 85 ? 3.640 -7.126 4.082 1.00 98.75 85 THR A O 1
ATOM 666 N N . VAL A 1 86 ? 2.679 -8.215 5.798 1.00 98.81 86 VAL A N 1
ATOM 667 C CA . VAL A 1 86 ? 3.670 -9.302 5.830 1.00 98.81 86 VAL A CA 1
ATOM 668 C C . VAL A 1 86 ? 3.636 -10.102 4.527 1.00 98.81 86 VAL A C 1
ATOM 670 O O . VAL A 1 86 ? 4.680 -10.301 3.910 1.00 98.81 86 VAL A O 1
ATOM 673 N N . LEU A 1 87 ? 2.450 -10.506 4.063 1.00 98.81 87 LEU A N 1
ATOM 674 C CA . LEU A 1 87 ? 2.300 -11.264 2.818 1.00 98.81 87 LEU A CA 1
ATOM 675 C C . LEU A 1 87 ? 2.749 -10.461 1.591 1.00 98.81 87 LEU A C 1
ATOM 677 O O . LEU A 1 87 ? 3.446 -10.999 0.736 1.00 98.81 87 LEU A O 1
ATOM 681 N N . ALA A 1 88 ? 2.404 -9.174 1.518 1.00 98.69 88 ALA A N 1
ATOM 682 C CA . ALA A 1 88 ? 2.849 -8.274 0.457 1.00 98.69 88 ALA A CA 1
ATOM 683 C C . ALA A 1 88 ? 4.375 -8.106 0.457 1.00 98.69 88 ALA A C 1
ATOM 685 O O . ALA A 1 88 ? 4.995 -8.166 -0.603 1.00 98.69 88 ALA A O 1
ATOM 686 N N . GLY A 1 89 ? 4.986 -7.947 1.635 1.00 98.62 89 GLY A N 1
ATOM 687 C CA . GLY A 1 89 ? 6.439 -7.878 1.780 1.00 98.62 89 GLY A CA 1
ATOM 688 C C . GLY A 1 89 ? 7.129 -9.152 1.295 1.00 98.62 89 GLY A C 1
ATOM 689 O O . GLY A 1 89 ? 8.056 -9.072 0.492 1.00 98.62 89 GLY A O 1
ATOM 690 N N . ILE A 1 90 ? 6.633 -10.324 1.709 1.00 98.81 90 ILE A N 1
ATOM 691 C CA . ILE A 1 90 ? 7.136 -11.627 1.245 1.00 98.81 90 ILE A CA 1
ATOM 692 C C . ILE A 1 90 ? 6.973 -11.764 -0.273 1.00 98.81 90 ILE A C 1
ATOM 694 O O . ILE A 1 90 ? 7.905 -12.201 -0.941 1.00 98.81 90 ILE A O 1
ATOM 698 N N . ALA A 1 91 ? 5.828 -11.364 -0.829 1.00 98.62 91 ALA A N 1
ATOM 699 C CA . ALA A 1 91 ? 5.567 -11.454 -2.262 1.00 98.62 91 ALA A CA 1
ATOM 700 C C . ALA A 1 91 ? 6.511 -10.565 -3.086 1.00 98.62 91 ALA A C 1
ATOM 702 O O . ALA A 1 91 ? 7.096 -11.041 -4.055 1.00 98.62 91 ALA A O 1
ATOM 703 N N . ILE A 1 92 ? 6.697 -9.298 -2.697 1.00 98.50 92 ILE A N 1
ATOM 704 C CA . ILE A 1 92 ? 7.607 -8.372 -3.390 1.00 98.50 92 ILE A CA 1
ATOM 705 C C . ILE A 1 92 ? 9.056 -8.853 -3.264 1.00 98.50 92 ILE A C 1
ATOM 707 O O . ILE A 1 92 ? 9.778 -8.884 -4.259 1.00 98.50 92 ILE A O 1
ATOM 711 N N . LEU A 1 93 ? 9.484 -9.248 -2.061 1.00 98.62 93 LEU A N 1
ATOM 712 C CA . LEU A 1 93 ? 10.839 -9.746 -1.833 1.00 98.62 93 LEU A CA 1
ATOM 713 C C . LEU A 1 93 ? 11.101 -11.018 -2.641 1.00 98.62 93 LEU A C 1
ATOM 715 O O . LEU A 1 93 ? 12.085 -11.087 -3.371 1.00 98.62 93 LEU A O 1
ATOM 719 N N . GLY A 1 94 ? 10.206 -12.002 -2.541 1.00 98.56 94 GLY A N 1
ATOM 720 C CA . GLY A 1 94 ? 10.302 -13.259 -3.276 1.00 98.56 94 GLY A CA 1
ATOM 721 C C . GLY A 1 94 ? 10.315 -13.037 -4.785 1.00 98.56 94 GLY A C 1
ATOM 722 O O . GLY A 1 94 ? 11.125 -13.648 -5.478 1.00 98.56 94 GLY A O 1
ATOM 723 N N . PHE A 1 95 ? 9.494 -12.105 -5.280 1.00 98.44 95 PHE A N 1
ATOM 724 C CA . PHE A 1 95 ? 9.518 -11.695 -6.679 1.00 98.44 95 PHE A CA 1
ATOM 725 C C . PHE A 1 95 ? 10.887 -11.145 -7.087 1.00 98.44 95 PHE A C 1
ATOM 727 O O . PHE A 1 95 ? 11.436 -11.619 -8.071 1.00 98.44 95 PHE A O 1
ATOM 734 N N . PHE A 1 96 ? 11.466 -10.194 -6.346 1.00 98.00 96 PHE A N 1
ATOM 735 C CA . PHE A 1 96 ? 12.764 -9.616 -6.716 1.00 98.00 96 PHE A CA 1
ATOM 736 C C . PHE A 1 96 ? 13.930 -10.599 -6.578 1.00 98.00 96 PHE A C 1
ATOM 738 O O . PHE A 1 96 ? 14.838 -10.561 -7.402 1.00 98.00 96 PHE A O 1
ATOM 745 N N . VAL A 1 97 ? 13.900 -11.499 -5.589 1.00 98.50 97 VAL A N 1
ATOM 746 C CA . VAL A 1 97 ? 14.888 -12.585 -5.474 1.00 98.50 97 VAL A CA 1
ATOM 747 C C . VAL A 1 97 ? 14.814 -13.490 -6.698 1.00 98.50 97 VAL A C 1
ATOM 749 O O . VAL A 1 97 ? 15.828 -13.731 -7.342 1.00 98.50 97 VAL A O 1
ATOM 752 N N . TRP A 1 98 ? 13.616 -13.959 -7.051 1.00 98.06 98 TRP A N 1
ATOM 753 C CA . TRP A 1 98 ? 13.424 -14.791 -8.236 1.00 98.06 98 TRP A CA 1
ATOM 754 C C . TRP A 1 98 ? 13.815 -14.054 -9.524 1.00 98.06 98 TRP A C 1
ATOM 756 O O . TRP A 1 98 ? 14.541 -14.602 -10.345 1.00 98.06 98 TRP A O 1
ATOM 766 N N . HIS A 1 99 ? 13.394 -12.797 -9.667 1.00 95.94 99 HIS A N 1
ATOM 767 C CA . HIS A 1 99 ? 13.653 -11.978 -10.847 1.00 95.94 99 HIS A CA 1
ATOM 768 C C . HIS A 1 99 ? 15.136 -11.641 -11.041 1.00 95.94 99 HIS A C 1
ATOM 770 O O . HIS A 1 99 ? 15.548 -11.397 -12.164 1.00 95.94 99 HIS A O 1
ATOM 776 N N . TYR A 1 100 ? 15.928 -11.613 -9.965 1.00 96.62 100 TYR A N 1
ATOM 777 C CA . TYR A 1 100 ? 17.379 -11.429 -10.031 1.00 96.62 100 TYR A CA 1
ATOM 778 C C . TYR A 1 100 ? 18.130 -12.710 -10.427 1.00 96.62 100 TYR A C 1
ATOM 780 O O . TYR A 1 100 ? 19.209 -12.634 -11.006 1.00 96.62 100 TYR A O 1
ATOM 788 N N . LEU A 1 101 ? 17.594 -13.880 -10.068 1.00 97.00 101 LEU A N 1
ATOM 789 C CA . LEU A 1 101 ? 18.23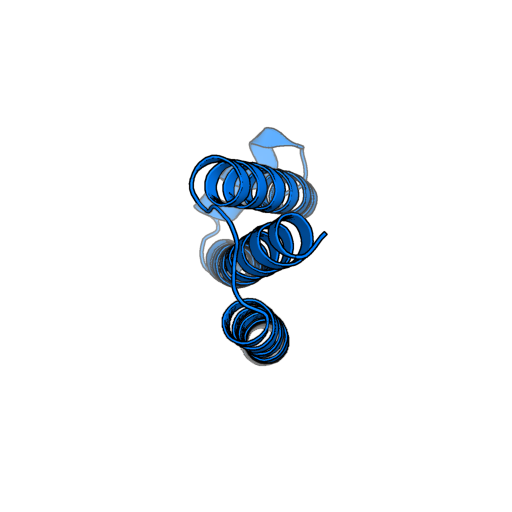1 -15.178 -10.319 1.00 97.00 101 LEU A CA 1
ATOM 790 C C . LEU A 1 101 ? 17.982 -15.727 -11.732 1.00 97.00 101 LEU A C 1
ATOM 792 O O . LEU A 1 101 ? 18.661 -16.677 -12.122 1.00 97.00 101 LEU A O 1
ATOM 796 N N . GLN A 1 102 ? 17.010 -15.174 -12.461 1.00 87.31 102 GLN A N 1
ATOM 797 C CA . GLN A 1 102 ? 16.739 -15.489 -13.868 1.00 87.31 102 GLN A CA 1
ATOM 798 C C . GLN A 1 102 ? 17.345 -14.429 -14.792 1.00 87.31 102 GLN A C 1
ATOM 800 O O . GLN A 1 102 ? 17.726 -14.806 -15.920 1.00 87.31 102 GLN A O 1
#